Protein AF-Q30837-F1 (afdb_monomer)

Sequence (104 aa):
NSNPSLVFIVDIPEVAVFPKSSVVLGIPNTLICQVDNIFPPVINITWFYNGQFVAEGVTETTFYPKSDHSFLKFSYLTFVPASEDFYDCRVEHWGLEGPLVKHW

Secondary structure (DSSP, 8-state):
----------PPPEEEEEESS---TTS-EEEEEEEEEESSS--EEEEEETTEEE-TTEEE--PEE-TTS-EEEEEEEEE---TT--EEEEEE-TTSSS-EEEE-

Foldseek 3Di:
DDDPPDPPDFWDKDWDKDWPDDADAQDKTKIKIKIWQGPPQDKDKWKDKPNHTDDPQKDKDHWDADPVRITIIMIMHIDHDDDPMKMWIWMDGPNDPDIDIDID

pLDDT: mean 94.09, std 11.98, range [40.31, 98.88]

Structure (mmCIF, N/CA/C/O backbone):
data_AF-Q30837-F1
#
_entry.id   AF-Q30837-F1
#
loop_
_atom_site.group_PDB
_atom_site.id
_atom_site.type_symbol
_atom_site.label_atom_id
_atom_site.label_alt_id
_atom_site.label_comp_id
_atom_site.label_asym_id
_atom_site.label_entity_id
_atom_site.label_seq_id
_atom_site.pdbx_PDB_ins_code
_atom_site.Cartn_x
_atom_site.Cartn_y
_atom_site.Cartn_z
_atom_site.occupancy
_atom_site.B_iso_or_equiv
_atom_site.auth_seq_id
_atom_site.auth_comp_id
_atom_site.auth_asym_id
_atom_site.auth_atom_id
_atom_site.pdbx_PDB_model_num
ATOM 1 N N . ASN A 1 1 ? 14.678 7.884 -40.602 1.00 40.31 1 ASN A N 1
ATOM 2 C CA . ASN A 1 1 ? 15.545 7.086 -39.707 1.00 40.31 1 ASN A CA 1
ATOM 3 C C . ASN A 1 1 ? 15.012 7.119 -38.283 1.00 40.31 1 ASN A C 1
ATOM 5 O O . ASN A 1 1 ? 15.591 7.777 -37.432 1.00 40.31 1 ASN A O 1
ATOM 9 N N . SER A 1 2 ? 13.897 6.443 -38.024 1.00 47.75 2 SER A N 1
ATOM 10 C CA . SER A 1 2 ? 13.387 6.199 -36.672 1.00 47.75 2 SER A CA 1
ATOM 11 C C . SER A 1 2 ? 13.682 4.739 -36.338 1.00 47.75 2 SER A C 1
ATOM 13 O O . SER A 1 2 ? 13.148 3.831 -36.965 1.00 47.75 2 SER A O 1
ATOM 15 N N . ASN A 1 3 ? 14.623 4.519 -35.423 1.00 47.97 3 ASN A N 1
ATOM 16 C CA . ASN A 1 3 ? 14.978 3.197 -34.919 1.00 47.97 3 ASN A CA 1
ATOM 17 C C . ASN A 1 3 ? 13.794 2.642 -34.092 1.00 47.97 3 ASN A C 1
ATOM 19 O O . ASN A 1 3 ? 13.451 3.270 -33.094 1.00 47.97 3 ASN A O 1
ATOM 23 N N . PRO A 1 4 ? 13.165 1.508 -34.456 1.00 54.66 4 PRO A N 1
ATOM 24 C CA . PRO A 1 4 ? 11.968 0.998 -33.777 1.00 54.66 4 PRO A CA 1
ATOM 25 C C . PRO A 1 4 ? 12.259 0.247 -32.457 1.00 54.66 4 PRO A C 1
ATOM 27 O O . PRO A 1 4 ? 11.398 -0.465 -31.955 1.00 54.66 4 PRO A O 1
ATOM 30 N N . SER A 1 5 ? 13.457 0.381 -31.880 1.00 55.81 5 SER A N 1
ATOM 31 C CA . SER A 1 5 ? 13.971 -0.553 -30.861 1.00 55.81 5 SER A CA 1
ATOM 32 C C . SER A 1 5 ? 13.872 -0.085 -29.400 1.00 55.81 5 SER A C 1
ATOM 34 O O . SER A 1 5 ? 14.679 -0.505 -28.578 1.00 55.81 5 SER A O 1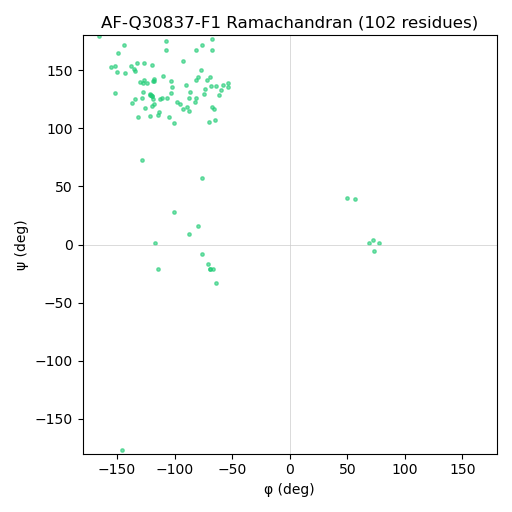
ATOM 36 N N . LEU A 1 6 ? 12.913 0.769 -29.038 1.00 56.09 6 LEU A N 1
ATOM 37 C CA . LEU A 1 6 ? 12.656 1.108 -27.629 1.00 56.09 6 LEU A CA 1
ATOM 38 C C . LEU A 1 6 ? 11.173 0.926 -27.308 1.00 56.09 6 LEU A C 1
ATOM 40 O O . LEU A 1 6 ? 10.429 1.888 -27.139 1.00 56.09 6 LEU A O 1
ATOM 44 N N . VAL A 1 7 ? 10.741 -0.332 -27.221 1.00 60.00 7 VAL A N 1
ATOM 45 C CA . VAL A 1 7 ? 9.595 -0.657 -26.370 1.00 60.00 7 VAL A CA 1
ATOM 46 C C . VAL A 1 7 ? 10.105 -0.489 -24.942 1.00 60.00 7 VAL A C 1
ATOM 48 O O . VAL A 1 7 ? 10.917 -1.287 -24.477 1.00 60.00 7 VAL A O 1
ATOM 51 N N . PHE A 1 8 ? 9.706 0.587 -24.266 1.00 68.88 8 PHE A N 1
ATOM 52 C CA . PHE A 1 8 ? 9.877 0.664 -22.821 1.00 68.88 8 PHE A CA 1
ATOM 53 C C . PHE A 1 8 ? 8.985 -0.424 -22.229 1.00 68.88 8 PHE A C 1
ATOM 55 O O . PHE A 1 8 ? 7.763 -0.322 -22.305 1.00 68.88 8 PHE A O 1
ATOM 62 N N . ILE A 1 9 ? 9.591 -1.500 -21.729 1.00 83.69 9 ILE A N 1
ATOM 63 C CA . ILE A 1 9 ? 8.854 -2.521 -20.989 1.00 83.69 9 ILE A CA 1
ATOM 64 C C . ILE A 1 9 ? 8.378 -1.831 -19.712 1.00 83.69 9 ILE A C 1
ATOM 66 O O . ILE A 1 9 ? 9.190 -1.325 -18.937 1.00 83.69 9 ILE A O 1
ATOM 70 N N . VAL A 1 10 ? 7.065 -1.726 -19.562 1.00 93.75 10 VAL A N 1
ATOM 71 C CA . VAL A 1 10 ? 6.396 -1.179 -18.388 1.00 93.75 10 VAL A CA 1
ATOM 72 C C . VAL A 1 10 ? 5.235 -2.113 -18.105 1.00 93.75 10 VAL A C 1
ATOM 74 O O . VAL A 1 10 ? 4.389 -2.321 -18.974 1.00 93.75 10 VAL A O 1
ATOM 77 N N . ASP A 1 11 ? 5.224 -2.680 -16.910 1.00 95.44 11 ASP A N 1
ATOM 78 C CA . ASP A 1 11 ? 4.192 -3.611 -16.477 1.00 95.44 11 ASP A CA 1
ATOM 79 C C . ASP A 1 11 ? 3.074 -2.873 -15.739 1.00 95.44 11 ASP A C 1
ATOM 81 O O . ASP A 1 11 ? 3.259 -1.771 -15.217 1.00 95.44 11 ASP A O 1
ATOM 85 N N . ILE A 1 12 ? 1.894 -3.490 -15.701 1.00 96.88 12 ILE A N 1
ATOM 86 C CA . ILE A 1 12 ? 0.746 -2.997 -14.940 1.00 96.88 12 ILE A CA 1
ATOM 87 C C . ILE A 1 12 ? 0.786 -3.662 -13.559 1.00 96.88 12 ILE A C 1
ATOM 89 O O . ILE A 1 12 ? 0.642 -4.886 -13.493 1.00 96.88 12 ILE A O 1
ATOM 93 N N . PRO A 1 13 ? 0.956 -2.905 -12.460 1.00 98.00 13 PRO A N 1
ATOM 94 C CA . PRO A 1 13 ? 1.049 -3.493 -11.135 1.00 98.00 13 PRO A CA 1
ATOM 95 C C . PRO A 1 13 ? -0.287 -4.087 -10.683 1.00 98.00 13 PRO A C 1
ATOM 97 O O . PRO A 1 13 ? -1.360 -3.522 -10.908 1.00 98.00 13 PRO A O 1
ATOM 100 N N . GLU A 1 14 ? -0.207 -5.201 -9.967 1.00 98.31 14 GLU A N 1
ATOM 101 C CA . GLU A 1 14 ? -1.352 -5.872 -9.359 1.00 98.31 14 GLU A CA 1
ATOM 102 C C . GLU A 1 14 ? -1.395 -5.573 -7.862 1.00 98.31 14 GLU A C 1
ATOM 104 O O . GLU A 1 14 ? -0.391 -5.714 -7.164 1.00 98.31 14 GLU A O 1
ATOM 109 N N . VAL A 1 15 ? -2.558 -5.155 -7.354 1.00 98.56 15 VAL A N 1
ATOM 110 C CA . VAL A 1 15 ? -2.702 -4.679 -5.971 1.00 98.56 15 VAL A CA 1
ATOM 111 C C . VAL A 1 15 ? -3.731 -5.505 -5.215 1.00 98.56 15 VAL A C 1
ATOM 113 O O . VAL A 1 15 ? -4.874 -5.654 -5.660 1.00 98.56 15 VAL A O 1
ATOM 116 N N . ALA A 1 16 ? -3.341 -5.971 -4.031 1.00 98.69 16 ALA A N 1
ATOM 117 C CA . ALA A 1 16 ? -4.218 -6.615 -3.063 1.00 98.69 16 ALA A CA 1
ATOM 118 C C . ALA A 1 16 ? -4.084 -5.941 -1.694 1.00 98.69 16 ALA A C 1
ATOM 120 O O . ALA A 1 16 ? -2.976 -5.625 -1.262 1.00 98.69 16 ALA A O 1
ATOM 121 N N . VAL A 1 17 ? -5.214 -5.755 -1.006 1.00 98.75 17 VAL A N 1
ATOM 122 C CA . VAL A 1 17 ? -5.257 -5.216 0.359 1.00 98.75 17 VAL A CA 1
ATOM 123 C C . VAL A 1 17 ? -5.907 -6.229 1.288 1.00 98.75 17 VAL A C 1
ATOM 125 O O . VAL A 1 17 ? -6.980 -6.751 0.989 1.00 98.75 17 VAL A O 1
ATOM 128 N N . PHE A 1 18 ? -5.247 -6.535 2.401 1.00 98.56 18 PHE A N 1
ATOM 129 C CA . PHE A 1 18 ? -5.739 -7.496 3.385 1.00 98.56 18 PHE A CA 1
ATOM 130 C C . PHE A 1 18 ? -5.154 -7.225 4.778 1.00 98.56 18 PHE A C 1
ATOM 132 O O . PHE A 1 18 ? -4.053 -6.684 4.894 1.00 98.56 18 PHE A O 1
ATOM 139 N N . PRO A 1 19 ? -5.858 -7.599 5.859 1.00 98.44 19 PRO A N 1
ATOM 140 C CA . PRO A 1 19 ? -5.346 -7.434 7.209 1.00 98.44 19 PRO A CA 1
ATOM 141 C C . PRO A 1 19 ? -4.314 -8.522 7.538 1.00 98.44 19 PRO A C 1
ATOM 143 O O . PRO A 1 19 ? -4.392 -9.655 7.059 1.00 98.44 19 PRO A O 1
ATOM 146 N N . LYS A 1 20 ? -3.355 -8.195 8.406 1.00 98.31 20 LYS A N 1
ATOM 147 C CA . LYS A 1 20 ? -2.313 -9.117 8.881 1.00 98.31 20 LYS A CA 1
ATOM 148 C C . LYS A 1 20 ? -2.889 -10.290 9.682 1.00 98.31 20 LYS A C 1
ATOM 150 O O . LYS A 1 20 ? -2.326 -11.383 9.665 1.00 98.31 20 LYS A O 1
ATOM 155 N N . SER A 1 21 ? -3.978 -10.057 10.407 1.00 98.00 21 SER 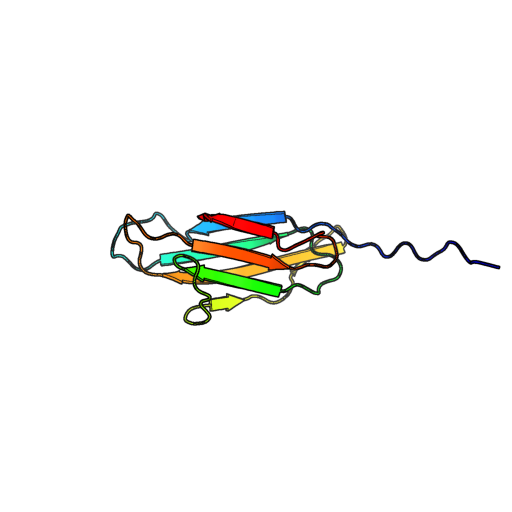A N 1
ATOM 156 C CA . SER A 1 21 ? -4.699 -11.051 11.207 1.00 98.00 21 SER A CA 1
ATOM 157 C C . SER A 1 21 ? -6.207 -10.796 11.159 1.00 98.00 21 SER A C 1
ATOM 159 O O . SER A 1 21 ? -6.654 -9.769 10.647 1.00 98.00 21 SER A O 1
ATOM 161 N N . SER A 1 22 ? -7.004 -11.724 11.697 1.00 97.69 22 SER A N 1
ATOM 162 C CA . SER A 1 22 ? -8.460 -11.568 11.785 1.00 97.69 22 SER A CA 1
ATOM 163 C C . SER A 1 22 ? -8.845 -10.260 12.481 1.00 97.69 22 SER A C 1
ATOM 165 O O . SER A 1 22 ? -8.277 -9.899 13.511 1.00 97.69 22 SER A O 1
ATOM 167 N N . VAL A 1 23 ? -9.818 -9.552 11.912 1.00 97.56 23 VAL A N 1
ATOM 168 C CA . VAL A 1 23 ? -10.236 -8.234 12.394 1.00 97.56 23 VAL A CA 1
ATOM 169 C C . VAL A 1 23 ? -11.183 -8.365 13.576 1.00 97.56 23 VAL A C 1
ATOM 171 O O . VAL A 1 23 ? -12.207 -9.039 13.495 1.00 97.56 23 VAL A O 1
ATOM 174 N N . VAL A 1 24 ? -10.832 -7.686 14.667 1.00 97.81 24 VAL A N 1
ATOM 175 C CA . VAL A 1 24 ? -11.657 -7.530 15.865 1.00 97.81 24 VAL A CA 1
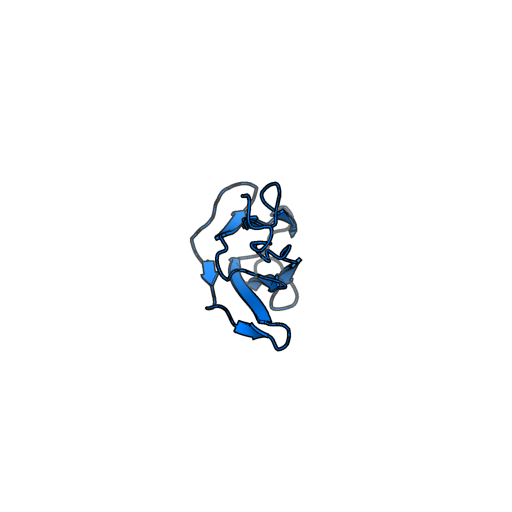ATOM 176 C C . VAL A 1 24 ? -11.722 -6.039 16.176 1.00 97.81 24 VAL A C 1
ATOM 178 O O . VAL A 1 24 ? -10.684 -5.386 16.277 1.00 97.81 24 VAL A O 1
ATOM 181 N N . LEU A 1 25 ? -12.933 -5.494 16.300 1.00 97.44 25 LEU A N 1
ATOM 182 C CA . LEU A 1 25 ? -13.138 -4.064 16.541 1.00 97.44 25 LEU A CA 1
ATOM 183 C C . LEU A 1 25 ? -12.425 -3.608 17.821 1.00 97.44 25 LEU A C 1
ATOM 185 O O . LEU A 1 25 ? -12.456 -4.302 18.839 1.00 97.44 25 LEU A O 1
ATOM 189 N N . GLY A 1 26 ? -11.773 -2.446 17.761 1.00 96.94 26 GLY A N 1
ATOM 190 C CA . GLY A 1 26 ? -11.024 -1.872 18.884 1.00 96.94 26 GLY A CA 1
ATOM 191 C C . GLY A 1 26 ? -9.691 -2.559 19.214 1.00 96.94 26 GLY A C 1
ATOM 192 O O . GLY A 1 26 ? -8.954 -2.055 20.060 1.00 96.94 26 GLY A O 1
ATOM 193 N N . ILE A 1 27 ? -9.346 -3.674 18.558 1.00 97.94 27 ILE A N 1
ATOM 194 C CA . ILE A 1 27 ? -8.062 -4.361 18.744 1.00 97.94 27 ILE A CA 1
ATOM 195 C C . ILE A 1 27 ? -7.096 -3.945 17.625 1.00 97.94 27 ILE A C 1
ATOM 197 O O . ILE A 1 27 ? -7.423 -4.147 16.455 1.00 97.94 27 ILE A O 1
ATOM 201 N N . PRO A 1 28 ? -5.906 -3.392 17.944 1.00 98.38 28 PRO A N 1
ATOM 202 C CA . PRO A 1 28 ? -4.940 -2.965 16.936 1.00 98.38 28 PRO A CA 1
ATOM 203 C C . PRO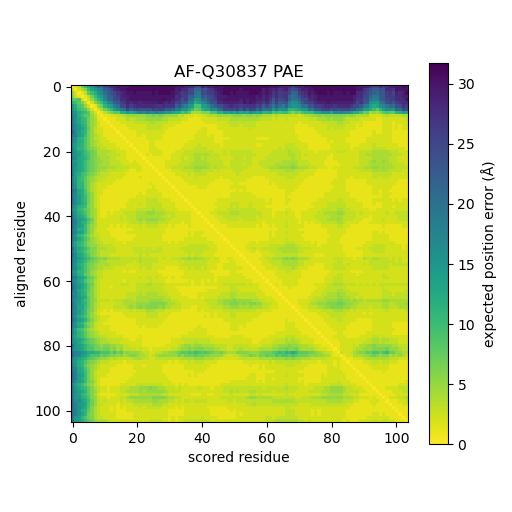 A 1 28 ? -4.582 -4.064 15.932 1.00 98.38 28 PRO A C 1
ATOM 205 O O . PRO A 1 28 ? -4.369 -5.221 16.300 1.00 98.38 28 PRO A O 1
ATOM 208 N N . ASN A 1 29 ? -4.470 -3.680 14.663 1.00 98.38 29 ASN A N 1
ATOM 209 C CA . ASN A 1 29 ? -4.103 -4.566 13.563 1.00 98.38 29 ASN A CA 1
ATOM 210 C C . ASN A 1 29 ? -3.263 -3.796 12.522 1.00 98.38 29 ASN A C 1
ATOM 212 O O . ASN A 1 29 ? -2.886 -2.636 12.712 1.00 98.38 29 ASN A O 1
ATOM 216 N N . THR A 1 30 ? -2.905 -4.453 11.425 1.00 98.69 30 THR A N 1
A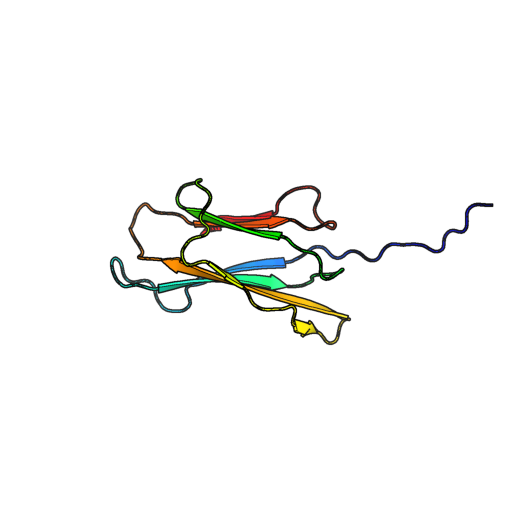TOM 217 C CA . THR A 1 30 ? -2.126 -3.882 10.328 1.00 98.69 30 THR A CA 1
ATOM 218 C C . THR A 1 30 ? -2.765 -4.272 9.006 1.00 98.69 30 THR A C 1
ATOM 220 O O . THR A 1 30 ? -2.938 -5.462 8.748 1.00 98.69 30 THR A O 1
ATOM 223 N N . LEU A 1 31 ? -3.089 -3.293 8.165 1.00 98.75 31 LEU A N 1
ATOM 224 C CA . LEU A 1 31 ? -3.423 -3.535 6.766 1.00 98.75 31 LEU A CA 1
ATOM 225 C C . LEU A 1 31 ? -2.150 -3.673 5.947 1.00 98.75 31 LEU A C 1
ATOM 227 O O . LEU A 1 31 ? -1.161 -2.984 6.189 1.00 98.75 31 LEU A O 1
ATOM 231 N N . ILE A 1 32 ? -2.185 -4.586 4.988 1.00 98.88 32 ILE A N 1
ATOM 232 C CA . ILE A 1 32 ? -1.093 -4.892 4.076 1.00 98.88 32 ILE A CA 1
ATOM 233 C C . ILE A 1 32 ? -1.589 -4.573 2.674 1.00 98.88 32 ILE A C 1
ATOM 235 O O . ILE A 1 32 ? -2.568 -5.163 2.227 1.00 98.88 32 ILE A O 1
ATOM 239 N N . CYS A 1 33 ? -0.904 -3.665 1.988 1.00 98.88 33 CYS A N 1
ATOM 240 C CA . CYS A 1 33 ? -1.042 -3.447 0.558 1.00 98.88 33 CYS A CA 1
ATOM 241 C C . CYS A 1 33 ? 0.121 -4.143 -0.142 1.00 98.88 33 CYS A C 1
ATOM 243 O O . CYS A 1 33 ? 1.267 -3.692 -0.081 1.00 98.88 33 CYS A O 1
ATOM 245 N N . GLN A 1 34 ? -0.177 -5.283 -0.753 1.00 98.81 34 GLN A N 1
ATOM 246 C CA . GLN A 1 34 ? 0.751 -6.018 -1.595 1.00 98.81 34 GLN A CA 1
ATOM 247 C C . GLN A 1 34 ? 0.650 -5.477 -3.017 1.00 98.81 34 GLN A C 1
ATOM 249 O O . GLN A 1 34 ? -0.443 -5.457 -3.584 1.00 98.81 34 GLN A O 1
ATOM 254 N N . VAL A 1 35 ? 1.788 -5.086 -3.588 1.00 98.81 35 VAL A N 1
ATOM 255 C CA . VAL A 1 35 ? 1.884 -4.624 -4.971 1.00 98.81 35 VAL A CA 1
ATOM 256 C C . VAL A 1 35 ? 2.869 -5.507 -5.729 1.00 98.81 35 VAL A C 1
ATOM 258 O O . VAL A 1 35 ? 4.067 -5.485 -5.444 1.00 98.81 35 VAL A O 1
ATOM 261 N N . ASP A 1 36 ? 2.357 -6.311 -6.655 1.00 98.44 36 ASP A N 1
ATOM 262 C CA . ASP A 1 36 ? 3.130 -7.217 -7.512 1.00 98.44 36 ASP A CA 1
ATOM 263 C C . ASP A 1 36 ? 3.180 -6.694 -8.960 1.00 98.44 36 ASP A C 1
ATOM 265 O O . ASP A 1 36 ? 2.555 -5.686 -9.288 1.00 98.44 36 ASP A O 1
ATOM 269 N N . ASN A 1 37 ? 3.933 -7.374 -9.825 1.00 97.81 37 ASN A N 1
ATOM 270 C CA . ASN A 1 37 ? 4.093 -7.063 -11.246 1.00 97.81 37 ASN A CA 1
ATOM 271 C C . ASN A 1 37 ? 4.609 -5.634 -11.500 1.00 97.81 37 ASN A C 1
ATOM 273 O O . ASN A 1 37 ? 4.153 -4.922 -12.391 1.00 97.81 37 ASN A O 1
ATOM 277 N N . ILE A 1 38 ? 5.548 -5.182 -10.663 1.00 98.00 38 ILE A N 1
ATOM 278 C CA . ILE A 1 38 ? 6.115 -3.839 -10.760 1.00 98.00 38 ILE A CA 1
ATOM 279 C C . ILE A 1 38 ? 7.304 -3.865 -11.722 1.00 98.00 38 ILE A C 1
ATOM 281 O O . ILE A 1 38 ? 8.345 -4.434 -11.393 1.00 98.00 38 ILE A O 1
ATOM 285 N N . PHE A 1 39 ? 7.203 -3.177 -12.858 1.00 96.69 39 PHE A N 1
ATOM 286 C CA . PHE A 1 39 ? 8.360 -2.859 -13.694 1.00 96.69 39 PHE A CA 1
ATOM 287 C C . PHE A 1 39 ? 8.126 -1.562 -14.482 1.00 96.69 39 PHE A C 1
ATOM 289 O O . PHE A 1 39 ? 7.083 -1.429 -15.115 1.00 96.69 39 PHE A O 1
ATOM 296 N N . PRO A 1 40 ? 9.056 -0.591 -14.478 1.00 95.56 40 PRO A N 1
ATOM 297 C CA . PRO A 1 40 ? 10.285 -0.538 -13.678 1.00 95.56 40 PRO A CA 1
ATOM 298 C C . PRO A 1 40 ? 9.992 -0.377 -12.168 1.00 95.56 40 PRO A C 1
ATOM 300 O O . PRO A 1 40 ? 8.853 -0.067 -11.808 1.00 95.56 40 PRO A O 1
ATOM 303 N N . PRO A 1 41 ? 10.991 -0.561 -11.272 1.00 96.19 41 PRO A N 1
ATOM 304 C CA . PRO A 1 41 ? 10.832 -0.454 -9.814 1.00 96.19 41 PRO A CA 1
ATOM 305 C C . PRO A 1 41 ? 10.743 1.010 -9.345 1.00 96.19 41 PRO A C 1
ATOM 307 O O . PRO A 1 41 ? 11.543 1.490 -8.544 1.00 96.19 41 PRO A O 1
ATOM 310 N N . VAL A 1 42 ? 9.770 1.745 -9.880 1.00 96.00 42 VAL A N 1
ATOM 311 C CA . VAL A 1 42 ? 9.435 3.122 -9.509 1.00 96.00 42 VAL A CA 1
ATOM 312 C C . VAL A 1 42 ? 7.928 3.174 -9.303 1.00 96.00 42 VAL A C 1
ATOM 314 O O . VAL A 1 42 ? 7.171 3.031 -10.256 1.00 96.00 42 VAL A O 1
ATOM 317 N N . ILE A 1 43 ? 7.492 3.336 -8.055 1.00 97.75 43 ILE A N 1
ATOM 318 C CA . ILE A 1 43 ? 6.077 3.298 -7.678 1.00 97.75 43 ILE A CA 1
ATOM 319 C C . ILE A 1 43 ? 5.829 4.199 -6.473 1.00 97.75 43 ILE A C 1
ATOM 321 O O . ILE A 1 43 ? 6.708 4.331 -5.617 1.00 97.75 43 ILE A O 1
ATOM 325 N N . ASN A 1 44 ? 4.641 4.790 -6.398 1.00 98.38 44 ASN A N 1
ATOM 326 C CA . ASN A 1 44 ? 4.174 5.518 -5.223 1.00 98.38 44 ASN A CA 1
ATOM 327 C C . ASN A 1 44 ? 3.000 4.756 -4.602 1.00 98.38 44 ASN A C 1
ATOM 329 O O . ASN A 1 44 ? 2.032 4.455 -5.301 1.00 98.38 44 ASN A O 1
ATOM 333 N N . ILE A 1 45 ? 3.097 4.428 -3.314 1.00 98.69 45 ILE A N 1
ATOM 334 C CA . ILE A 1 45 ? 2.046 3.744 -2.560 1.00 98.69 45 ILE A CA 1
ATOM 335 C C . ILE A 1 45 ? 1.631 4.682 -1.431 1.00 98.69 45 ILE A C 1
ATOM 337 O O . ILE A 1 45 ? 2.459 5.167 -0.669 1.00 98.69 45 ILE A O 1
ATOM 341 N N . THR A 1 46 ? 0.342 4.980 -1.341 1.00 98.75 46 THR A N 1
ATOM 342 C CA . THR A 1 46 ? -0.204 5.903 -0.342 1.00 98.75 46 THR A CA 1
ATOM 343 C C . THR A 1 46 ? -1.448 5.310 0.286 1.00 98.75 46 THR A C 1
ATOM 345 O O . THR A 1 46 ? -2.178 4.557 -0.358 1.00 98.75 46 THR A O 1
ATOM 348 N N . TRP A 1 47 ? -1.689 5.659 1.544 1.00 98.88 47 TRP A N 1
ATOM 349 C CA . TRP A 1 47 ? -2.859 5.212 2.280 1.00 98.88 47 TRP A CA 1
ATOM 350 C C . TRP A 1 47 ? -3.825 6.361 2.515 1.00 98.88 47 TRP A C 1
ATOM 352 O O . TRP A 1 47 ? -3.418 7.503 2.749 1.00 98.88 47 TRP A O 1
ATOM 362 N N . PHE A 1 48 ? -5.110 6.032 2.477 1.00 98.75 48 PHE A N 1
ATOM 363 C CA . PHE A 1 48 ? -6.187 6.930 2.853 1.00 98.75 48 PHE A CA 1
ATOM 364 C C . PHE A 1 48 ? -7.071 6.258 3.897 1.00 98.75 48 PHE A C 1
ATOM 366 O O . PHE A 1 48 ? -7.338 5.062 3.819 1.00 98.75 48 PHE A O 1
ATOM 373 N N . TYR A 1 49 ? -7.518 7.048 4.863 1.00 98.31 49 TYR A N 1
ATOM 374 C CA . TYR A 1 49 ? -8.476 6.675 5.893 1.00 98.31 49 TYR A CA 1
ATOM 375 C C . TYR A 1 49 ? -9.685 7.590 5.748 1.00 98.31 49 TYR A C 1
ATOM 377 O O . TYR A 1 49 ? -9.540 8.814 5.819 1.00 98.31 49 TYR A O 1
ATOM 385 N N . ASN A 1 50 ? -10.860 7.020 5.479 1.00 97.69 50 ASN A N 1
ATOM 386 C CA . ASN A 1 50 ? -12.087 7.782 5.234 1.00 97.69 50 ASN A CA 1
ATOM 387 C C . ASN A 1 50 ? -11.905 8.910 4.189 1.00 97.69 50 ASN A C 1
ATOM 389 O O . ASN A 1 50 ? -12.388 10.034 4.347 1.00 97.69 50 ASN A O 1
ATOM 393 N N . GLY A 1 51 ? -11.145 8.621 3.126 1.00 97.69 51 GLY A N 1
ATOM 394 C CA . GLY A 1 51 ? -10.828 9.560 2.043 1.00 97.69 51 GLY A CA 1
ATOM 395 C C . GLY A 1 51 ? -9.747 10.604 2.358 1.00 97.69 51 GLY A C 1
ATOM 396 O O . GLY A 1 51 ? -9.425 11.417 1.491 1.00 97.69 51 GLY A O 1
ATOM 397 N N . GLN A 1 52 ? -9.152 10.594 3.554 1.00 98.31 52 GLN A N 1
ATOM 398 C CA . GLN A 1 52 ? -8.062 11.497 3.933 1.00 98.31 52 GLN A CA 1
ATOM 399 C C . GLN A 1 52 ? -6.709 10.795 3.879 1.00 98.31 52 GLN A C 1
ATOM 401 O O . GLN A 1 52 ? -6.568 9.676 4.358 1.00 98.31 52 GLN A O 1
ATOM 406 N N . PHE A 1 53 ? -5.705 11.467 3.317 1.00 98.25 53 PHE A N 1
ATOM 407 C CA . PHE A 1 53 ? -4.339 10.951 3.258 1.00 98.25 53 PHE A CA 1
ATOM 408 C C . PHE A 1 53 ? -3.780 10.695 4.664 1.00 98.25 53 PHE A C 1
ATOM 410 O O . PHE A 1 53 ? -3.858 11.572 5.527 1.00 98.25 53 PHE A O 1
ATOM 417 N N . VAL A 1 54 ? -3.162 9.529 4.868 1.00 97.69 54 VAL A N 1
ATOM 418 C CA . VAL A 1 54 ? -2.491 9.165 6.121 1.00 97.69 54 VAL A CA 1
ATOM 419 C C . VAL A 1 54 ? -1.057 8.709 5.867 1.00 97.69 54 VAL A C 1
ATOM 421 O O . VAL A 1 54 ? -0.787 7.873 5.008 1.00 97.69 54 VAL A O 1
ATOM 424 N N . ALA A 1 55 ? -0.132 9.272 6.644 1.00 97.69 55 ALA A N 1
ATOM 425 C CA . ALA A 1 55 ? 1.278 8.877 6.663 1.00 97.69 55 ALA A CA 1
ATOM 426 C C . ALA A 1 55 ? 1.696 8.268 8.009 1.00 97.69 55 ALA A C 1
ATOM 428 O O . ALA A 1 55 ? 2.694 7.553 8.087 1.00 97.69 55 ALA A O 1
ATOM 429 N N . GLU A 1 56 ? 0.953 8.552 9.082 1.00 98.00 56 GLU A N 1
ATOM 430 C CA . GLU A 1 56 ? 1.227 7.979 10.395 1.00 98.00 56 GLU A CA 1
ATOM 431 C C . GLU A 1 56 ? 0.940 6.474 10.390 1.00 98.00 56 GLU A C 1
ATOM 433 O O . GLU A 1 56 ? -0.053 6.020 9.825 1.00 98.00 56 GLU A O 1
ATOM 438 N N . GLY A 1 57 ? 1.835 5.689 10.995 1.00 97.69 57 GLY A N 1
ATOM 439 C CA . GLY A 1 57 ? 1.703 4.232 11.035 1.00 97.69 57 GLY A CA 1
ATOM 440 C C . GLY A 1 57 ? 1.971 3.525 9.702 1.00 97.69 57 GLY A C 1
ATOM 441 O O . GLY A 1 57 ? 1.820 2.303 9.637 1.00 97.69 57 GLY A O 1
ATOM 442 N N . VAL A 1 58 ? 2.377 4.264 8.658 1.00 98.69 58 VAL A N 1
ATOM 443 C CA . VAL A 1 58 ? 2.734 3.703 7.352 1.00 98.69 58 VAL A CA 1
ATOM 444 C C . VAL A 1 58 ? 4.199 3.274 7.331 1.00 98.69 58 VAL A C 1
ATOM 446 O O . VAL A 1 58 ? 5.093 4.033 7.704 1.00 98.69 58 VAL A O 1
ATOM 449 N N . THR A 1 59 ? 4.464 2.056 6.861 1.00 98.69 59 THR A N 1
ATOM 450 C CA . THR A 1 59 ? 5.824 1.563 6.584 1.00 98.69 59 THR A CA 1
ATOM 451 C C . THR A 1 59 ? 5.853 0.795 5.271 1.00 98.69 59 THR A C 1
ATOM 453 O O . THR A 1 59 ? 4.844 0.238 4.854 1.00 98.69 59 THR A O 1
ATOM 456 N N . GLU A 1 60 ? 7.008 0.741 4.611 1.00 98.50 60 GLU A N 1
ATOM 457 C CA . GLU A 1 60 ? 7.158 0.063 3.323 1.00 98.50 60 GLU A CA 1
ATOM 458 C C . GLU A 1 60 ? 8.418 -0.791 3.282 1.00 98.50 60 GLU A C 1
ATOM 460 O O . GLU A 1 60 ? 9.430 -0.476 3.912 1.00 98.50 60 GLU A O 1
ATOM 465 N N . THR A 1 61 ? 8.377 -1.859 2.492 1.00 98.69 61 THR A N 1
ATOM 466 C CA . THR A 1 61 ? 9.575 -2.630 2.164 1.00 98.69 61 THR A CA 1
ATOM 467 C C . THR A 1 61 ? 10.365 -1.966 1.039 1.00 98.69 61 THR A C 1
ATOM 469 O O . THR A 1 61 ? 9.870 -1.115 0.299 1.00 98.69 61 THR A O 1
ATOM 472 N N . THR A 1 62 ? 11.600 -2.424 0.840 1.00 98.06 62 THR A N 1
ATOM 473 C CA . THR A 1 62 ? 12.257 -2.258 -0.463 1.00 98.06 62 THR A CA 1
ATOM 474 C C . THR A 1 62 ? 11.561 -3.114 -1.535 1.00 98.06 62 THR A C 1
ATOM 476 O O . THR A 1 62 ? 10.632 -3.872 -1.237 1.00 98.06 62 THR A O 1
ATOM 479 N N . PHE A 1 63 ? 12.017 -3.010 -2.781 1.00 98.50 63 PHE A N 1
ATOM 480 C CA . PHE A 1 63 ? 11.591 -3.890 -3.864 1.00 98.50 63 PHE A CA 1
ATOM 481 C C . PHE A 1 63 ? 12.223 -5.279 -3.727 1.00 98.50 63 PHE A C 1
ATOM 483 O O . PHE A 1 63 ? 13.443 -5.411 -3.618 1.00 98.50 63 PHE A O 1
ATOM 490 N N . TYR A 1 64 ? 11.395 -6.315 -3.790 1.00 98.38 64 TYR A N 1
ATOM 491 C CA . TYR A 1 64 ? 11.823 -7.704 -3.878 1.00 98.38 64 TYR A CA 1
ATOM 492 C C . TYR A 1 64 ? 11.848 -8.135 -5.348 1.00 98.38 64 TYR A C 1
ATOM 494 O O . TYR A 1 64 ? 10.810 -8.058 -6.005 1.00 98.38 64 TYR A O 1
ATOM 502 N N . PRO A 1 65 ? 12.997 -8.573 -5.886 1.00 98.00 65 PRO A N 1
ATOM 503 C CA . PRO A 1 65 ? 13.065 -9.070 -7.254 1.00 98.00 65 PRO A CA 1
ATOM 504 C C . PRO A 1 65 ? 12.376 -10.435 -7.372 1.00 98.00 65 PRO A C 1
ATOM 506 O O . PRO A 1 65 ? 12.517 -11.289 -6.491 1.00 98.00 65 PRO A O 1
ATOM 509 N N . LYS A 1 66 ? 11.676 -10.655 -8.485 1.00 97.75 66 LYS A N 1
ATOM 510 C CA . LYS A 1 66 ? 11.075 -11.939 -8.862 1.00 97.75 66 LYS A CA 1
ATOM 511 C C . LYS A 1 66 ? 11.841 -12.599 -10.012 1.00 97.75 66 LYS A C 1
ATOM 513 O O . LYS A 1 66 ? 12.698 -11.993 -10.656 1.00 97.75 66 LYS A O 1
ATOM 518 N N . SER A 1 67 ? 11.549 -13.875 -10.265 1.00 96.94 67 SER A N 1
ATOM 519 C CA . SER A 1 67 ? 12.203 -14.666 -11.319 1.00 96.94 67 SER A CA 1
ATOM 520 C C . SER A 1 67 ? 11.836 -14.239 -12.742 1.00 96.94 67 SER A C 1
ATOM 522 O O . SER A 1 67 ? 12.571 -14.551 -13.670 1.00 96.94 67 SER A O 1
ATOM 524 N N . ASP A 1 68 ? 10.706 -13.553 -12.913 1.00 94.88 68 ASP A N 1
ATOM 525 C CA . ASP A 1 68 ? 10.213 -12.977 -14.172 1.00 94.88 68 ASP A CA 1
ATOM 526 C C . ASP A 1 68 ? 10.762 -11.560 -14.435 1.00 94.88 68 ASP A C 1
ATOM 528 O O . ASP A 1 68 ? 10.336 -10.905 -15.380 1.00 94.88 68 ASP A O 1
ATOM 532 N N . HIS A 1 69 ? 11.731 -11.103 -13.629 1.00 93.25 69 HIS A N 1
ATOM 533 C CA . HIS A 1 69 ? 12.327 -9.760 -13.654 1.00 93.25 69 HIS A CA 1
ATOM 534 C C . HIS A 1 69 ? 11.406 -8.618 -13.200 1.00 93.25 69 HIS A C 1
ATOM 536 O O . HIS A 1 69 ? 11.861 -7.470 -13.155 1.00 93.25 69 HIS A O 1
ATOM 542 N N . SER A 1 70 ? 10.168 -8.917 -12.796 1.00 96.88 70 SER A N 1
ATOM 543 C CA . SER A 1 70 ? 9.310 -7.948 -12.123 1.00 96.88 70 SER A CA 1
ATOM 544 C C . SER A 1 70 ? 9.740 -7.779 -10.661 1.00 96.88 70 SER A C 1
ATOM 546 O O . SER A 1 70 ? 10.583 -8.511 -10.124 1.00 96.88 70 SER A O 1
ATOM 548 N N . PHE A 1 71 ? 9.144 -6.799 -9.989 1.00 98.44 71 PHE A N 1
ATOM 549 C CA . PHE A 1 71 ? 9.343 -6.567 -8.567 1.00 98.44 71 PHE A CA 1
ATOM 550 C C . PHE A 1 71 ? 8.031 -6.686 -7.789 1.00 98.44 71 PHE A C 1
ATOM 552 O O . PHE A 1 71 ? 6.945 -6.457 -8.318 1.00 98.44 71 PHE A O 1
ATOM 559 N N . LEU A 1 72 ? 8.175 -7.015 -6.511 1.00 98.44 72 LEU A N 1
ATOM 560 C CA . LEU A 1 72 ? 7.130 -7.063 -5.496 1.00 98.44 72 LEU A CA 1
ATOM 561 C C . LEU A 1 72 ? 7.474 -6.057 -4.393 1.00 98.44 72 LEU A C 1
ATOM 563 O O . LEU A 1 72 ? 8.636 -5.933 -4.000 1.00 98.44 72 LEU A O 1
ATOM 567 N N . LYS A 1 73 ? 6.482 -5.349 -3.861 1.00 98.69 73 LYS A N 1
ATOM 568 C CA . LYS A 1 73 ? 6.653 -4.427 -2.732 1.00 98.69 73 LYS A CA 1
ATOM 569 C C . LYS A 1 73 ? 5.440 -4.487 -1.808 1.00 98.69 73 LYS A C 1
ATOM 571 O O . LYS A 1 73 ? 4.320 -4.707 -2.262 1.00 98.69 73 LYS A O 1
ATOM 576 N N . PHE A 1 74 ? 5.663 -4.279 -0.514 1.00 98.81 74 PHE A N 1
ATOM 577 C CA . PHE A 1 74 ? 4.595 -4.189 0.476 1.00 98.81 74 PHE A CA 1
ATOM 578 C C . PHE A 1 74 ? 4.592 -2.812 1.134 1.00 98.81 74 PHE A C 1
ATOM 580 O O . PHE A 1 74 ? 5.650 -2.269 1.461 1.00 98.81 74 PHE A O 1
ATOM 587 N N . SER A 1 75 ? 3.393 -2.287 1.362 1.00 98.88 75 SER A N 1
ATOM 588 C CA . SER A 1 75 ? 3.135 -1.165 2.262 1.00 98.88 75 SER A CA 1
ATOM 589 C C . SER A 1 75 ? 2.220 -1.636 3.388 1.00 98.88 75 SER A C 1
ATOM 591 O O . SER A 1 75 ? 1.323 -2.451 3.172 1.00 98.88 75 SER A O 1
ATOM 593 N N . TYR A 1 76 ? 2.459 -1.149 4.595 1.00 98.88 76 TYR A N 1
ATOM 594 C CA . TYR A 1 76 ? 1.750 -1.531 5.806 1.00 98.88 76 TYR A CA 1
ATOM 595 C C . TYR A 1 76 ? 1.163 -0.291 6.457 1.00 98.88 76 TYR A C 1
ATOM 597 O O . TYR A 1 76 ? 1.869 0.706 6.562 1.00 98.88 76 TYR A O 1
ATOM 605 N N . LEU A 1 77 ? -0.066 -0.382 6.958 1.00 98.81 77 LEU A N 1
ATOM 606 C CA . LEU A 1 77 ? -0.707 0.659 7.759 1.00 98.81 77 LEU A CA 1
ATOM 607 C C . LEU A 1 77 ? -1.187 0.063 9.081 1.00 98.81 77 LEU A C 1
ATOM 609 O O . LEU A 1 77 ? -2.041 -0.826 9.094 1.00 98.81 77 LEU A O 1
ATOM 613 N N . THR A 1 78 ? -0.659 0.541 10.206 1.00 98.50 78 THR A N 1
ATOM 614 C CA . THR A 1 78 ? -1.221 0.204 11.522 1.00 98.50 78 THR A CA 1
ATOM 615 C C . THR A 1 78 ? -2.532 0.945 11.745 1.00 98.50 78 THR A C 1
ATOM 617 O O . THR A 1 78 ? -2.592 2.153 11.534 1.00 98.50 78 THR A O 1
ATOM 620 N N . PHE A 1 79 ? -3.561 0.244 12.217 1.00 97.25 79 PHE A N 1
ATOM 621 C CA . PHE A 1 79 ? -4.881 0.826 12.448 1.00 97.25 79 PHE A CA 1
ATOM 622 C C . PHE A 1 79 ? -5.606 0.151 13.615 1.00 97.25 79 PHE A C 1
ATOM 624 O O . PHE A 1 79 ? -5.236 -0.942 14.056 1.00 97.25 79 PHE A O 1
ATOM 631 N N . VAL A 1 80 ? -6.656 0.807 14.107 1.00 97.62 80 VAL A N 1
ATOM 632 C CA . VAL A 1 80 ? -7.599 0.241 15.075 1.00 97.62 80 VAL A CA 1
ATOM 633 C C . VAL A 1 80 ? -8.956 0.133 14.373 1.00 97.62 80 VAL A C 1
ATOM 635 O O . VAL A 1 80 ? -9.539 1.169 14.072 1.00 97.62 80 VAL A O 1
ATOM 638 N N . PRO A 1 81 ? -9.460 -1.080 14.081 1.00 95.69 81 PRO A N 1
ATOM 639 C CA . PRO A 1 81 ? -10.686 -1.254 13.306 1.00 95.69 81 PRO A CA 1
ATOM 640 C C . PRO A 1 81 ? -11.929 -0.682 14.005 1.00 95.69 81 PRO A C 1
ATOM 642 O O . PRO A 1 81 ? -12.160 -0.963 15.188 1.00 95.69 81 PRO A O 1
ATOM 645 N N . ALA A 1 82 ? -12.768 0.016 13.237 1.00 96.06 82 ALA A N 1
ATOM 646 C CA . ALA A 1 82 ? -14.103 0.482 13.615 1.00 96.06 82 ALA A CA 1
ATOM 647 C C . ALA A 1 82 ? -15.120 0.146 12.504 1.00 96.06 82 ALA A C 1
ATOM 649 O O . ALA A 1 82 ? -14.735 -0.057 11.358 1.00 96.06 82 ALA A O 1
ATOM 650 N N . SER A 1 83 ? -16.411 0.034 12.838 1.00 89.94 83 SER A N 1
ATOM 651 C CA . SER A 1 83 ? -17.428 -0.555 11.944 1.00 89.94 83 SER A CA 1
ATOM 652 C C . SER A 1 83 ? -17.804 0.283 10.717 1.00 89.94 83 SER A C 1
ATOM 654 O O . SER A 1 83 ? -18.387 -0.266 9.791 1.00 89.94 83 SER A O 1
ATOM 656 N N . GLU A 1 84 ? -17.471 1.574 10.703 1.00 93.12 84 GLU A N 1
ATOM 657 C CA . GLU A 1 84 ? -17.828 2.520 9.628 1.00 93.12 84 GLU A CA 1
ATOM 658 C C . GLU A 1 84 ? -16.602 3.094 8.909 1.00 93.12 84 GLU A C 1
ATOM 660 O O . GLU A 1 84 ? -16.725 3.945 8.029 1.00 93.12 84 GLU A O 1
ATOM 665 N N . ASP A 1 85 ? -15.419 2.654 9.322 1.00 95.00 85 ASP A N 1
ATOM 666 C CA . ASP A 1 85 ? -14.160 3.144 8.803 1.00 95.00 85 ASP A CA 1
ATOM 667 C C . ASP A 1 85 ? -13.730 2.314 7.602 1.00 95.00 85 ASP A C 1
ATOM 669 O O . ASP A 1 85 ? -13.794 1.084 7.634 1.00 95.00 85 ASP A O 1
ATOM 673 N N . PHE A 1 86 ? -13.236 2.991 6.572 1.00 97.31 86 PHE A N 1
ATOM 674 C CA . PHE A 1 86 ? -12.669 2.346 5.398 1.00 97.31 86 PHE A CA 1
ATOM 675 C C . PHE A 1 86 ? -11.267 2.855 5.110 1.00 97.31 86 PHE A C 1
ATOM 677 O O . PHE A 1 86 ? -10.882 3.977 5.473 1.00 97.31 86 PHE A O 1
ATOM 684 N N . TYR A 1 87 ? -10.510 2.014 4.417 1.00 98.56 87 TYR A N 1
ATOM 685 C CA . TYR A 1 87 ? -9.132 2.301 4.071 1.00 98.56 87 TYR A CA 1
ATOM 686 C C . TYR A 1 87 ? -8.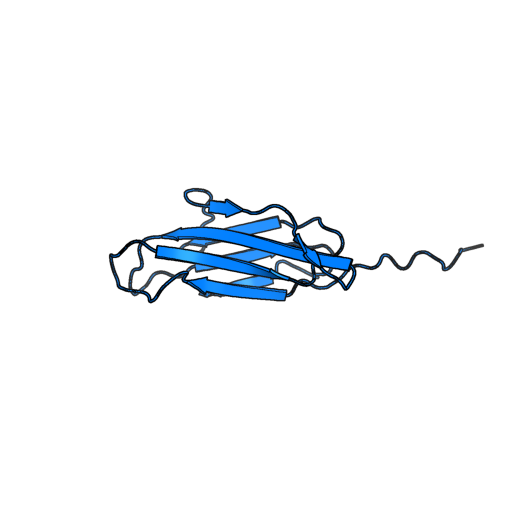898 2.055 2.591 1.00 98.56 87 TYR A C 1
ATOM 688 O O . TYR A 1 87 ? -9.351 1.064 2.027 1.00 98.56 87 TYR A O 1
ATOM 696 N N . ASP A 1 88 ? -8.132 2.935 1.961 1.00 98.75 88 ASP A N 1
ATOM 697 C CA . ASP A 1 88 ? -7.740 2.769 0.570 1.00 98.75 88 ASP A CA 1
ATOM 698 C C . ASP A 1 88 ? -6.220 2.724 0.453 1.00 98.75 88 ASP A C 1
ATOM 700 O O . ASP A 1 88 ? -5.522 3.632 0.912 1.00 98.75 88 ASP A O 1
ATOM 704 N N . CYS A 1 89 ? -5.704 1.697 -0.220 1.00 98.75 89 CYS A N 1
ATOM 705 C CA . CYS A 1 89 ? -4.356 1.730 -0.770 1.00 98.75 89 CYS A CA 1
ATOM 706 C C . CYS A 1 89 ? -4.416 2.301 -2.186 1.00 98.75 89 CYS A C 1
ATOM 708 O O . CYS A 1 89 ? -5.043 1.720 -3.076 1.00 98.75 89 CYS A O 1
ATOM 710 N N . ARG A 1 90 ? -3.749 3.431 -2.410 1.00 98.75 90 ARG A N 1
ATOM 711 C CA . ARG A 1 90 ? -3.618 4.070 -3.718 1.00 98.75 90 ARG A CA 1
ATOM 712 C C . ARG A 1 90 ? -2.209 3.869 -4.256 1.00 98.75 90 ARG A C 1
ATOM 714 O O . ARG A 1 90 ? -1.230 4.232 -3.606 1.00 98.75 90 ARG A O 1
ATOM 721 N N . VAL A 1 91 ? -2.133 3.338 -5.469 1.00 98.75 91 VAL A N 1
ATOM 722 C CA . VAL A 1 91 ? -0.898 2.992 -6.166 1.00 98.75 91 VAL A CA 1
ATOM 723 C C . VAL A 1 91 ? -0.792 3.785 -7.461 1.00 98.75 91 VAL A C 1
ATOM 725 O O . VAL A 1 91 ? -1.707 3.780 -8.282 1.00 98.75 91 VAL A O 1
ATOM 728 N N . GLU A 1 92 ? 0.339 4.455 -7.656 1.00 98.62 92 GLU A N 1
ATOM 729 C CA . GLU A 1 92 ? 0.654 5.191 -8.881 1.00 98.62 92 GLU A CA 1
ATOM 730 C C . GLU A 1 92 ? 1.916 4.617 -9.519 1.00 98.62 92 GLU A C 1
ATOM 732 O O . GLU A 1 92 ? 2.958 4.479 -8.871 1.00 98.62 92 GLU A O 1
ATOM 737 N N . HIS A 1 93 ? 1.814 4.285 -10.804 1.00 97.38 93 HIS A N 1
ATOM 738 C CA . HIS A 1 93 ? 2.865 3.658 -11.596 1.00 97.38 93 HIS A CA 1
ATOM 739 C C . HIS A 1 93 ? 2.697 4.043 -13.069 1.00 97.38 93 HIS A C 1
ATOM 741 O O . HIS A 1 93 ? 1.587 4.337 -13.503 1.00 97.38 93 HIS A O 1
ATOM 747 N N . TRP A 1 94 ? 3.784 4.046 -13.843 1.00 94.81 94 TRP A N 1
ATOM 748 C CA . TRP A 1 94 ? 3.768 4.469 -15.251 1.00 94.81 94 TRP A CA 1
ATOM 749 C C . TRP A 1 94 ? 2.968 3.549 -16.177 1.00 94.81 94 TRP A C 1
ATOM 751 O O . TRP A 1 94 ? 2.563 3.985 -17.250 1.00 94.81 94 TRP A O 1
ATOM 761 N N . GLY A 1 95 ? 2.747 2.295 -15.781 1.00 93.62 95 GLY A N 1
ATOM 762 C CA . GLY A 1 95 ? 1.910 1.345 -16.513 1.00 93.62 95 GLY A CA 1
ATOM 763 C C . GLY A 1 95 ? 0.412 1.601 -16.350 1.00 93.62 95 GLY A C 1
ATOM 764 O O . GLY A 1 95 ? -0.389 0.967 -17.029 1.00 93.62 95 GLY A O 1
ATOM 765 N N . LEU A 1 96 ? 0.015 2.518 -15.463 1.00 96.31 96 LEU A N 1
ATOM 766 C CA . LEU A 1 96 ? -1.381 2.849 -15.201 1.00 96.31 96 LEU A CA 1
ATOM 767 C C . LEU A 1 96 ? -1.766 4.179 -15.866 1.00 96.31 96 LEU A C 1
ATOM 769 O O . LEU A 1 96 ? -1.018 5.152 -15.8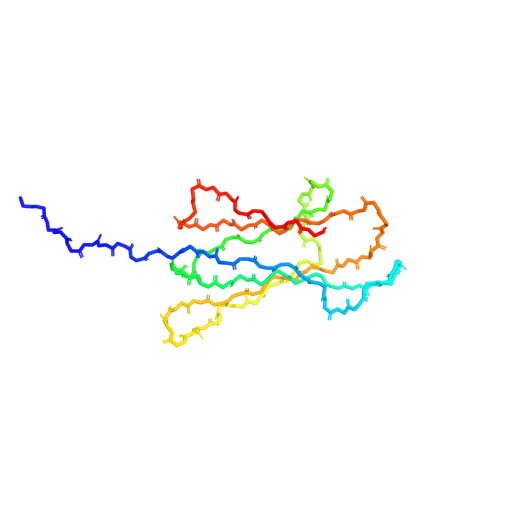15 1.00 96.31 96 LEU A O 1
ATOM 773 N N . GLU A 1 97 ? -2.980 4.256 -16.416 1.00 95.19 97 GLU A N 1
ATOM 774 C CA . GLU A 1 97 ? -3.551 5.513 -16.939 1.00 95.19 97 GLU A CA 1
ATOM 775 C C . GLU A 1 97 ? -3.887 6.523 -15.826 1.00 95.19 97 GLU A C 1
ATOM 777 O O . GLU A 1 97 ? -3.998 7.725 -16.064 1.00 95.19 97 GLU A O 1
ATOM 782 N N . GLY A 1 98 ? -4.041 6.0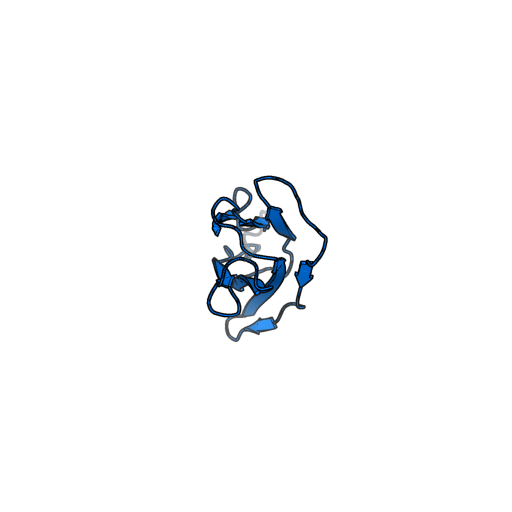35 -14.595 1.00 96.56 98 GLY A N 1
ATOM 783 C CA . GLY A 1 98 ? -4.307 6.822 -13.401 1.00 96.56 98 GLY A CA 1
ATOM 784 C C . GLY A 1 98 ? -4.070 5.998 -12.134 1.00 96.56 98 GLY A C 1
ATOM 785 O O . GLY A 1 98 ? -3.715 4.823 -12.219 1.00 96.56 98 GLY A O 1
ATOM 786 N N . PRO A 1 99 ? -4.256 6.584 -10.944 1.00 97.38 99 PRO A N 1
ATOM 787 C CA . PRO A 1 99 ? -4.018 5.874 -9.696 1.00 97.38 99 PRO A CA 1
ATOM 788 C C . PRO A 1 99 ? -4.937 4.658 -9.559 1.00 97.38 99 PRO A C 1
ATOM 790 O O . PRO A 1 99 ? -6.160 4.779 -9.658 1.00 97.38 99 PRO A O 1
ATOM 793 N N . LEU A 1 100 ? -4.355 3.497 -9.277 1.00 98.25 100 LEU A N 1
ATOM 794 C CA . LEU A 1 100 ? -5.109 2.306 -8.917 1.00 98.25 100 LEU A CA 1
ATOM 795 C C . LEU A 1 100 ? -5.455 2.379 -7.431 1.00 98.25 100 LEU A C 1
ATOM 797 O O . LEU A 1 100 ? -4.567 2.490 -6.589 1.00 98.25 100 LEU A O 1
ATOM 801 N N . VAL A 1 101 ? -6.743 2.311 -7.105 1.00 98.50 101 VAL A N 1
ATOM 802 C CA . VAL A 1 101 ? -7.233 2.360 -5.723 1.00 98.50 101 VAL A CA 1
ATOM 803 C C . VAL A 1 101 ? -7.789 0.996 -5.337 1.00 98.50 101 VAL A C 1
ATOM 805 O O . VAL A 1 101 ? -8.654 0.450 -6.030 1.00 98.50 101 VAL A O 1
ATOM 808 N N . LYS A 1 102 ? -7.294 0.437 -4.230 1.00 98.56 102 LYS A N 1
ATOM 809 C CA . LYS A 1 102 ? -7.863 -0.749 -3.592 1.00 98.56 102 LYS A CA 1
ATOM 810 C C . LYS A 1 102 ? -8.432 -0.415 -2.229 1.00 98.56 102 LYS A C 1
ATOM 812 O O . LYS A 1 102 ? -7.693 -0.090 -1.306 1.00 98.56 102 LYS A O 1
ATOM 817 N N . HIS A 1 103 ? -9.748 -0.547 -2.173 1.00 98.12 103 HIS A N 1
ATOM 818 C CA . HIS A 1 103 ? -10.576 -0.353 -1.002 1.00 98.12 103 HIS A CA 1
ATOM 819 C C . HIS A 1 103 ? -10.539 -1.578 -0.0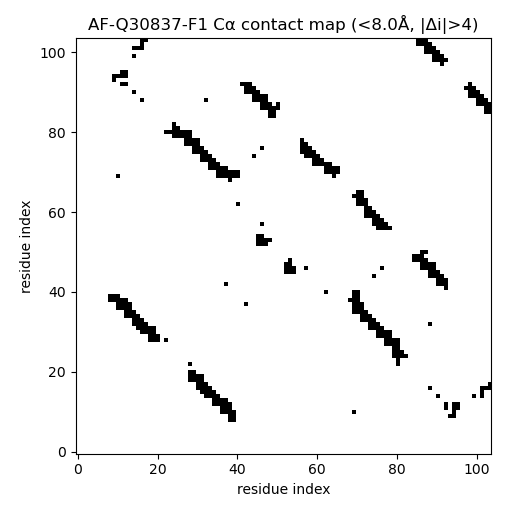93 1.00 98.12 103 HIS A C 1
ATOM 821 O O . HIS A 1 103 ? -10.510 -2.715 -0.585 1.00 98.12 103 HIS A O 1
ATOM 827 N N . TRP A 1 104 ? -10.576 -1.325 1.207 1.00 96.62 104 TRP A N 1
ATOM 828 C CA . TRP A 1 104 ? -10.704 -2.307 2.268 1.00 96.62 104 TRP A CA 1
ATOM 829 C C . TRP A 1 104 ? -11.747 -1.853 3.284 1.00 96.62 104 TRP A C 1
ATOM 831 O O . TRP A 1 104 ? -11.652 -0.688 3.744 1.00 96.62 104 TRP A O 1
#

Radius of gyration: 16.1 Å; Cα contacts (8 Å, |Δi|>4): 222; chains: 1; bounding box: 33×26×59 Å

Mean predicted aligned error: 4.52 Å

Nearest PDB structures (foldseek):
  1muj-assembly1_A  TM=9.597E-01  e=3.062E-14  Mus musculus
  6blq-assembly1_A  TM=9.923E-01  e=8.406E-14  Mus musculus
  1k2d-assembly1_A  TM=1.002E+00  e=1.591E-13  Mus musculus
  4i0p-assembly2_G  TM=9.865E-01  e=1.219E-13  Homo sapiens
  1jl4-assembly1_A  TM=9.903E-01  e=2.075E-13  Mus musculus

Solvent-accessible surface area (backbone atoms only — not comparable to full-atom values): 6160 Å² total; per-residue (Å²): 141,78,81,88,84,74,79,78,79,55,36,63,64,45,80,48,67,47,61,79,58,90,89,46,77,73,45,77,48,35,40,37,36,42,38,33,48,29,29,60,95,62,74,48,80,48,41,25,50,77,86,38,82,51,69,78,59,53,49,68,60,70,76,42,81,46,96,85,74,29,24,34,37,43,38,36,36,55,46,63,48,53,99,87,66,40,38,32,44,35,38,41,44,89,48,44,100,56,71,47,73,44,77,85

Organism: Ovis aries (NCBI:txid9940)

InterPro domains:
  IPR003006 Immunoglobulin/major histocompatibility complex, conserved site [PS00290] (87-93)
  IPR003597 Immunoglobulin C1-set [PF07654] (15-96)
  IPR003597 Immunoglobulin C1-set [SM00407] (28-99)
  IPR007110 Immunoglobulin-like domain [PS50835] (13-93)
  IPR013783 Immunoglobulin-like fold [G3DSA:2.60.40.10] (9-104)
  IPR036179 Immunoglobulin-like domain superfamily [SSF48726] (13-104)
  IPR050160 Major Histocompatibility Complex/Immunoglobulin [PTHR19944] (11-104)